Protein AF-A0A538GRW2-F1 (afdb_monomer_lite)

Foldseek 3Di:
DKWAAAPQWIWDWDADPVQWIW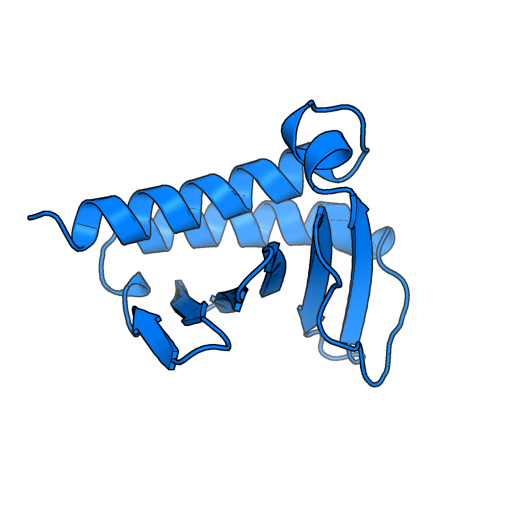IATRVDDIDGRLSVDPQLSVLSNVLVVVVVVCVVVWA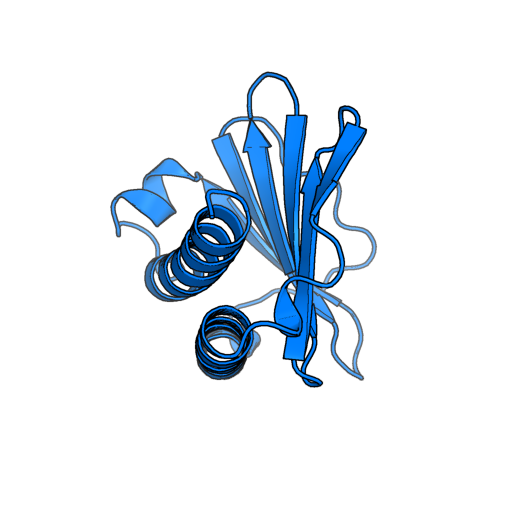ADDDDDHDHHQKMKDWDQDPVGITIDMDGNCCLCVVVDPCVVSVVSSVSSVVSSVVVVVD

Structure (mmCIF, N/CA/C/O backbone):
data_AF-A0A538GRW2-F1
#
_entry.id   AF-A0A538GRW2-F1
#
loop_
_atom_site.group_PDB
_atom_site.id
_atom_site.type_symbol
_atom_site.label_atom_id
_atom_site.label_alt_id
_atom_site.label_comp_id
_atom_site.label_asym_id
_atom_site.label_entity_id
_atom_site.label_seq_id
_atom_site.pdbx_PDB_ins_cod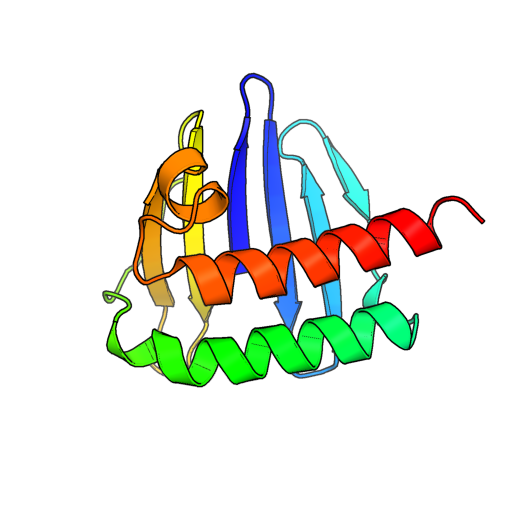e
_atom_site.Cartn_x
_atom_site.Cartn_y
_atom_site.Cartn_z
_atom_site.occupancy
_atom_site.B_iso_or_equiv
_atom_site.auth_seq_id
_atom_site.auth_comp_id
_atom_site.auth_asym_id
_atom_site.auth_atom_id
_atom_site.pdbx_PDB_model_num
ATOM 1 N N . MET A 1 1 ? 3.844 -0.152 1.258 1.00 94.44 1 MET A N 1
ATOM 2 C CA . MET A 1 1 ? 2.953 0.926 0.779 1.00 94.44 1 MET A CA 1
ATOM 3 C C . MET A 1 1 ? 2.249 0.464 -0.485 1.00 94.44 1 MET A C 1
ATOM 5 O O . MET A 1 1 ? 2.836 -0.313 -1.239 1.00 94.44 1 MET A O 1
ATOM 9 N N . MET A 1 2 ? 1.021 0.927 -0.701 1.00 97.50 2 MET A N 1
ATOM 10 C CA . MET A 1 2 ? 0.267 0.736 -1.942 1.00 97.50 2 MET A CA 1
ATOM 11 C C . MET A 1 2 ? -0.361 2.065 -2.348 1.00 97.50 2 MET A C 1
ATOM 13 O O . MET A 1 2 ? -1.016 2.709 -1.534 1.00 97.50 2 MET A O 1
ATOM 17 N N . GLU A 1 3 ? -0.185 2.449 -3.601 1.00 97.19 3 GLU A N 1
ATOM 18 C CA . GLU A 1 3 ? -0.698 3.687 -4.177 1.00 97.19 3 GLU A CA 1
ATOM 19 C C . GLU A 1 3 ? -1.573 3.340 -5.372 1.00 97.19 3 GLU A C 1
ATOM 21 O O . GLU A 1 3 ? -1.200 2.478 -6.161 1.00 97.19 3 GLU A O 1
ATOM 26 N N . THR A 1 4 ? -2.741 3.956 -5.518 1.00 97.69 4 THR A N 1
ATOM 27 C CA . THR A 1 4 ? -3.617 3.743 -6.685 1.00 97.69 4 THR A CA 1
ATOM 28 C C . THR A 1 4 ? -4.065 5.078 -7.247 1.00 97.69 4 THR A C 1
ATOM 30 O O . THR A 1 4 ? -4.568 5.923 -6.501 1.00 97.69 4 THR A O 1
ATOM 33 N N . GLY A 1 5 ? -3.840 5.270 -8.546 1.00 96.69 5 GLY A N 1
ATOM 34 C CA . GLY A 1 5 ? -4.220 6.477 -9.265 1.00 96.69 5 GLY A CA 1
ATOM 35 C C . GLY A 1 5 ? -5.681 6.431 -9.698 1.00 96.69 5 GLY A C 1
ATOM 36 O O . GLY A 1 5 ? -6.075 5.582 -10.493 1.00 96.69 5 GLY A O 1
ATOM 37 N N . TYR A 1 6 ? -6.470 7.381 -9.211 1.00 93.56 6 TYR A N 1
ATOM 38 C CA . TYR A 1 6 ? -7.846 7.639 -9.632 1.00 93.56 6 TYR A CA 1
ATOM 39 C C . TYR A 1 6 ? -7.913 8.946 -10.442 1.00 93.56 6 TYR A C 1
ATOM 41 O O . TYR A 1 6 ? -6.991 9.760 -10.349 1.00 93.56 6 TYR A O 1
ATOM 49 N N . PRO A 1 7 ? -9.016 9.220 -11.172 1.00 91.56 7 PRO A N 1
ATOM 50 C CA . PRO A 1 7 ? -9.115 10.394 -12.049 1.00 91.56 7 PRO A CA 1
ATOM 51 C C . PRO A 1 7 ? -8.841 11.748 -11.370 1.00 91.56 7 PRO A C 1
ATOM 53 O O . PRO A 1 7 ? -8.445 12.706 -12.025 1.00 91.56 7 PRO A O 1
ATOM 56 N N . GLN A 1 8 ? -9.082 11.855 -10.058 1.00 89.62 8 GLN A N 1
ATOM 57 C CA . GLN A 1 8 ? -8.982 13.115 -9.308 1.00 89.62 8 GLN A CA 1
ATOM 58 C C . GLN A 1 8 ? -7.960 13.089 -8.164 1.00 89.62 8 GLN A C 1
ATOM 60 O O . GLN A 1 8 ? -7.727 14.125 -7.540 1.00 89.62 8 GLN A O 1
ATOM 65 N N . ALA A 1 9 ? -7.384 11.927 -7.844 1.00 92.56 9 ALA A N 1
ATOM 66 C CA . ALA A 1 9 ? -6.488 11.769 -6.704 1.00 92.56 9 ALA A CA 1
ATOM 67 C C . ALA A 1 9 ? -5.706 10.459 -6.776 1.00 92.56 9 ALA A C 1
ATOM 69 O O . ALA A 1 9 ? -6.156 9.483 -7.367 1.00 92.56 9 ALA A O 1
ATOM 70 N N . VAL A 1 10 ? -4.590 10.400 -6.063 1.00 95.25 10 VAL A N 1
ATOM 71 C CA . VAL A 1 10 ? -3.926 9.147 -5.709 1.00 95.25 10 VAL A CA 1
ATOM 72 C C . VAL A 1 10 ? -4.295 8.802 -4.277 1.00 95.25 10 VAL A C 1
ATOM 74 O O . VAL A 1 10 ? -4.165 9.651 -3.395 1.00 95.25 10 VAL A O 1
ATOM 77 N N . ALA A 1 11 ? -4.760 7.574 -4.049 1.00 96.00 11 ALA A N 1
ATOM 78 C CA . ALA A 1 11 ? -4.920 7.039 -2.702 1.00 96.00 11 ALA A CA 1
ATOM 79 C C . ALA A 1 11 ? -3.657 6.275 -2.304 1.00 96.00 11 ALA A C 1
ATOM 81 O O . ALA A 1 11 ? -3.276 5.325 -2.989 1.00 96.00 11 ALA A O 1
ATOM 82 N N . THR A 1 12 ? -3.049 6.654 -1.184 1.00 96.25 12 THR A N 1
ATOM 83 C CA . THR A 1 12 ? -1.808 6.063 -0.676 1.00 96.25 12 THR A CA 1
ATOM 84 C C . THR A 1 12 ? -2.068 5.392 0.664 1.00 96.25 12 THR A C 1
ATOM 86 O O . THR A 1 12 ? -2.295 6.060 1.672 1.00 96.25 12 THR A O 1
ATOM 89 N N . LEU A 1 13 ? -2.012 4.062 0.683 1.00 96.62 13 LEU A N 1
ATOM 90 C CA . LEU A 1 13 ? -2.003 3.254 1.895 1.00 96.62 13 LEU A CA 1
ATOM 91 C C . LEU A 1 13 ? -0.561 3.050 2.371 1.00 96.62 13 LEU A C 1
ATOM 93 O O . LEU A 1 13 ? 0.273 2.437 1.689 1.00 96.62 13 LEU A O 1
ATOM 97 N N . VAL A 1 14 ? -0.292 3.497 3.592 1.00 94.88 14 VAL A N 1
ATOM 98 C CA . VAL A 1 14 ? 0.957 3.248 4.311 1.00 94.88 14 VAL A CA 1
ATOM 99 C C . VAL A 1 14 ? 0.671 2.279 5.446 1.00 94.88 14 VAL A C 1
ATOM 101 O O . VAL A 1 14 ? -0.221 2.517 6.254 1.00 94.88 14 VAL A O 1
ATOM 104 N N . GLY A 1 15 ? 1.443 1.199 5.497 1.00 92.69 15 GLY A N 1
ATOM 105 C CA . GLY A 1 15 ? 1.443 0.224 6.581 1.00 92.69 15 GLY A CA 1
ATOM 106 C C . GLY A 1 15 ? 2.869 0.021 7.067 1.00 92.69 15 GLY A C 1
ATOM 107 O O . GLY A 1 15 ? 3.791 -0.089 6.250 1.00 92.69 15 GLY A O 1
ATOM 108 N N . VAL A 1 16 ? 3.047 0.014 8.383 1.00 89.00 16 VAL A N 1
ATOM 109 C CA . VAL A 1 16 ? 4.338 -0.135 9.062 1.00 89.00 16 VAL A CA 1
ATOM 110 C C . VAL A 1 16 ? 4.292 -1.375 9.953 1.00 89.00 16 VAL A C 1
ATOM 112 O O . VAL A 1 16 ? 3.235 -1.758 10.455 1.00 89.00 16 VAL A O 1
ATOM 115 N N . VAL A 1 17 ? 5.447 -2.019 10.134 1.00 84.31 17 VAL A N 1
ATOM 116 C CA . VAL A 1 17 ? 5.610 -3.250 10.932 1.00 84.31 17 VAL A CA 1
ATOM 117 C C . VAL A 1 17 ? 5.213 -3.104 12.400 1.00 84.31 17 VAL A C 1
ATOM 119 O O . VAL A 1 17 ? 4.896 -4.099 13.039 1.00 84.31 17 VAL A O 1
ATOM 122 N N . ASP A 1 18 ? 5.187 -1.882 12.930 1.00 83.62 18 ASP A N 1
ATOM 123 C CA . ASP A 1 18 ? 4.718 -1.582 14.287 1.00 83.62 18 ASP A CA 1
ATOM 124 C C . ASP A 1 18 ? 3.181 -1.521 14.402 1.00 83.62 18 ASP A C 1
ATOM 126 O O . ASP A 1 18 ? 2.649 -1.250 15.477 1.00 83.62 18 ASP A O 1
ATOM 130 N N . GLY A 1 19 ? 2.461 -1.785 13.306 1.00 79.62 19 GLY A N 1
ATOM 131 C CA . GLY A 1 19 ? 1.002 -1.739 13.240 1.00 79.62 19 GLY A CA 1
ATOM 132 C C . GLY A 1 19 ? 0.446 -0.393 12.775 1.00 79.62 19 GLY A C 1
ATOM 133 O O . GLY A 1 19 ? -0.742 -0.310 12.450 1.00 79.62 19 GLY A O 1
ATOM 134 N N . THR A 1 20 ? 1.277 0.648 12.671 1.00 88.31 20 THR A N 1
ATOM 135 C CA . THR A 1 20 ? 0.843 1.959 12.182 1.00 88.31 20 THR A CA 1
ATOM 136 C C . THR A 1 20 ? 0.308 1.833 10.762 1.00 88.31 20 THR A C 1
ATOM 138 O O . THR A 1 20 ? 0.964 1.292 9.873 1.00 88.31 20 THR A O 1
ATOM 141 N N . SER A 1 21 ? -0.906 2.340 10.555 1.00 90.94 21 SER A N 1
ATOM 142 C CA . SER A 1 21 ? -1.585 2.334 9.263 1.00 90.94 21 SER A CA 1
ATOM 143 C C . SER A 1 21 ? -2.224 3.694 9.006 1.00 90.94 21 SER A C 1
ATOM 145 O O . SER A 1 21 ? -2.926 4.220 9.878 1.00 90.94 21 SER A O 1
ATOM 147 N N . SER A 1 22 ? -1.993 4.235 7.812 1.00 91.00 22 SER A N 1
ATOM 148 C CA . SER A 1 22 ? -2.530 5.520 7.361 1.00 91.00 22 SER A CA 1
ATOM 149 C C . SER A 1 22 ? -2.979 5.438 5.905 1.00 91.00 22 SER A C 1
ATOM 151 O O . SER A 1 22 ? -2.359 4.748 5.095 1.00 91.00 22 SER A O 1
ATOM 153 N N . LEU A 1 23 ? -4.033 6.174 5.564 1.00 92.94 23 LEU A N 1
ATOM 154 C CA . LEU A 1 23 ? -4.542 6.316 4.201 1.00 92.94 23 LEU A CA 1
ATOM 155 C C . LEU A 1 23 ? -4.565 7.798 3.825 1.00 92.94 23 LEU A C 1
ATOM 157 O O . LEU A 1 23 ? -5.238 8.579 4.489 1.00 92.94 23 LEU A O 1
ATOM 161 N N . TYR A 1 24 ? -3.859 8.186 2.769 1.00 92.25 24 TYR A N 1
ATOM 162 C CA . TYR A 1 24 ? -3.769 9.571 2.296 1.00 92.25 24 TYR A CA 1
ATOM 163 C C . TYR A 1 24 ? -4.393 9.726 0.913 1.00 92.25 24 TYR A C 1
ATOM 165 O O . TYR A 1 24 ? -4.383 8.777 0.128 1.00 92.25 24 TYR A O 1
ATOM 173 N N . PHE A 1 25 ? -4.879 10.928 0.602 1.00 92.06 25 PHE A N 1
ATOM 174 C CA . PHE A 1 25 ? -5.316 11.293 -0.744 1.00 92.06 25 PHE A CA 1
ATOM 175 C C . PHE A 1 25 ? -4.527 12.502 -1.252 1.00 92.06 25 PHE A C 1
ATOM 177 O O . PHE A 1 25 ? -4.364 13.492 -0.538 1.00 92.06 25 PHE A O 1
ATOM 184 N N . SER A 1 26 ? -4.030 12.440 -2.491 1.00 88.44 26 SER A N 1
ATOM 185 C CA . SER A 1 26 ? -3.167 13.497 -3.048 1.00 88.44 26 SER A CA 1
ATOM 186 C C . SER A 1 26 ? -3.870 14.847 -3.235 1.00 88.44 26 SER A C 1
ATOM 188 O O . SER A 1 26 ? -3.208 15.877 -3.316 1.00 88.44 26 SER A O 1
ATOM 190 N N . ASN A 1 27 ? -5.201 14.861 -3.299 1.00 87.38 27 ASN A N 1
ATOM 191 C CA . ASN A 1 27 ? -6.024 16.070 -3.367 1.00 87.38 27 ASN A CA 1
ATOM 192 C C . ASN A 1 27 ? -6.386 16.635 -1.978 1.00 87.38 27 ASN A C 1
ATOM 194 O O . ASN A 1 27 ? -7.171 17.579 -1.886 1.00 87.38 27 ASN A O 1
ATOM 198 N N . GLY A 1 28 ? -5.802 16.085 -0.911 1.00 81.81 28 GLY A N 1
ATOM 199 C CA . GLY A 1 28 ? -6.030 16.498 0.467 1.00 81.81 28 GLY A CA 1
ATOM 200 C C . GLY A 1 28 ? -6.926 15.533 1.243 1.00 81.81 28 GLY A C 1
ATOM 201 O O . GLY A 1 28 ? -7.730 14.788 0.690 1.00 81.81 28 GLY A O 1
ATOM 202 N N . GLY A 1 29 ? -6.778 15.563 2.567 1.00 84.19 29 GLY A N 1
ATOM 203 C CA . GLY A 1 29 ? -7.455 14.637 3.469 1.00 84.19 29 GLY A CA 1
ATOM 204 C C . GLY A 1 29 ? -6.731 13.298 3.617 1.00 84.19 29 GLY A C 1
ATOM 205 O O . GLY A 1 29 ? -5.741 12.990 2.953 1.00 84.19 29 GLY A O 1
ATOM 206 N N . GLY A 1 30 ? -7.215 12.505 4.560 1.00 85.38 30 GLY A N 1
ATOM 207 C CA . GLY A 1 30 ? -6.632 11.220 4.900 1.00 85.38 30 GLY A CA 1
ATOM 208 C C . GLY A 1 30 ? -7.081 10.761 6.276 1.00 85.38 30 GLY A C 1
ATOM 209 O O . GLY A 1 30 ? -7.690 11.513 7.035 1.00 85.38 30 GLY A O 1
ATOM 210 N N . ILE A 1 31 ? -6.771 9.512 6.583 1.00 83.44 31 ILE A N 1
ATOM 211 C CA . ILE A 1 31 ? -7.037 8.878 7.863 1.00 83.44 31 ILE A CA 1
ATOM 212 C C . ILE A 1 31 ? -5.683 8.485 8.439 1.00 83.44 31 ILE A C 1
ATOM 214 O O . ILE A 1 31 ? -4.972 7.658 7.867 1.00 83.44 31 ILE A O 1
ATOM 218 N N . ILE A 1 32 ? -5.323 9.102 9.561 1.00 80.12 32 ILE A N 1
ATOM 219 C CA . ILE A 1 32 ? -4.051 8.884 10.255 1.00 80.12 32 ILE A CA 1
ATOM 220 C C . ILE A 1 32 ? -4.338 8.149 11.562 1.00 80.12 32 ILE A C 1
ATOM 222 O O . ILE A 1 32 ? -5.314 8.454 12.244 1.00 80.12 32 ILE A O 1
ATOM 226 N N . GLY A 1 33 ? -3.483 7.190 11.921 1.00 77.88 33 GLY A N 1
ATOM 227 C CA . GLY A 1 33 ? -3.587 6.493 13.207 1.00 77.88 33 GLY A CA 1
ATOM 228 C C . GLY A 1 33 ? -4.679 5.421 13.257 1.00 77.88 33 GLY A C 1
ATOM 229 O O . GLY A 1 33 ? -5.031 4.955 14.341 1.00 77.88 33 GLY A O 1
ATOM 230 N N . ALA A 1 34 ? -5.185 4.978 12.101 1.00 80.62 34 ALA A N 1
ATOM 231 C CA . ALA A 1 34 ? -6.195 3.921 12.039 1.00 80.62 34 ALA A CA 1
ATOM 232 C C . ALA A 1 34 ? -5.684 2.578 12.586 1.00 80.62 34 ALA A C 1
ATOM 234 O O . ALA A 1 34 ? -6.474 1.762 13.051 1.00 80.62 34 ALA A O 1
ATOM 235 N N . GLY A 1 35 ? -4.362 2.374 12.598 1.00 76.44 35 GLY A N 1
ATOM 236 C CA . GLY A 1 35 ? -3.721 1.200 13.200 1.00 76.44 35 GLY A CA 1
ATOM 237 C C . GLY A 1 35 ? -3.983 1.013 14.703 1.00 76.44 35 GLY A C 1
ATOM 238 O O . GLY A 1 35 ? -3.724 -0.064 15.225 1.00 76.44 35 GLY A O 1
ATOM 239 N N . THR A 1 36 ? -4.529 2.013 15.408 1.00 85.88 36 THR A N 1
ATOM 240 C CA . THR A 1 36 ? -4.958 1.860 16.815 1.00 85.88 36 THR A CA 1
ATOM 241 C C . THR A 1 36 ? -6.148 0.907 16.975 1.00 85.88 36 THR A C 1
ATOM 243 O O . THR A 1 36 ? -6.325 0.307 18.037 1.00 85.88 36 THR A O 1
ATOM 246 N N . HIS A 1 37 ? -6.947 0.713 15.923 1.00 90.12 37 HIS A N 1
ATOM 247 C CA . HIS A 1 37 ? -8.024 -0.266 15.920 1.00 90.12 37 HIS A CA 1
ATOM 248 C C . HIS A 1 37 ? -7.468 -1.661 15.640 1.00 90.12 37 HIS A C 1
ATOM 250 O O . HIS A 1 37 ? -6.837 -1.899 14.609 1.00 90.12 37 HIS A O 1
ATOM 256 N N . LYS A 1 38 ? -7.767 -2.618 16.527 1.00 90.88 38 LYS A N 1
ATOM 257 C CA . LYS A 1 38 ? -7.259 -3.994 16.422 1.00 90.88 38 LYS A CA 1
ATOM 258 C C . LYS A 1 38 ? -7.551 -4.647 15.064 1.00 90.88 38 LYS A C 1
ATOM 260 O O . LYS A 1 38 ? -6.689 -5.331 14.528 1.00 90.88 38 LYS A O 1
ATOM 265 N N . THR A 1 39 ? -8.730 -4.417 14.486 1.00 94.25 39 THR A N 1
ATOM 266 C CA . THR A 1 39 ? -9.096 -4.968 13.171 1.00 94.25 39 THR A CA 1
ATOM 267 C C . THR A 1 39 ? -8.203 -4.444 12.045 1.00 94.25 39 THR A C 1
ATOM 269 O O . THR A 1 39 ? -7.818 -5.214 11.166 1.00 94.25 39 THR A O 1
ATOM 272 N N . VAL A 1 40 ? -7.817 -3.164 12.099 1.00 94.38 40 VAL A N 1
ATOM 273 C CA . VAL A 1 40 ? -6.880 -2.542 11.152 1.00 94.38 40 VAL A CA 1
ATOM 274 C C . VAL A 1 40 ? -5.469 -3.079 11.371 1.00 94.38 40 VAL A C 1
ATOM 276 O O . VAL A 1 40 ? -4.818 -3.463 10.403 1.00 94.38 40 VAL A O 1
ATOM 279 N N . ALA A 1 41 ? -5.012 -3.170 12.624 1.00 93.38 41 ALA A N 1
ATOM 280 C CA . ALA A 1 41 ? -3.698 -3.727 12.954 1.00 93.38 41 ALA A CA 1
ATOM 281 C C . ALA A 1 41 ? -3.549 -5.181 12.470 1.00 93.38 41 ALA A C 1
ATOM 283 O O . ALA A 1 41 ? -2.548 -5.523 11.841 1.00 93.38 41 ALA A O 1
ATOM 284 N N . ASP A 1 42 ? -4.567 -6.018 12.694 1.00 94.81 42 ASP A N 1
ATOM 285 C CA . ASP A 1 42 ? -4.573 -7.418 12.259 1.00 94.81 42 ASP A CA 1
ATOM 286 C C . ASP A 1 42 ? -4.571 -7.532 10.722 1.00 94.81 42 ASP A C 1
ATOM 288 O O . ASP A 1 42 ? -3.875 -8.383 10.166 1.00 94.81 42 ASP A O 1
ATOM 292 N N . ALA A 1 43 ? -5.328 -6.679 10.020 1.00 96.38 43 ALA A N 1
ATOM 293 C CA . ALA A 1 43 ? -5.311 -6.629 8.556 1.00 96.38 43 ALA A CA 1
ATOM 294 C C . ALA A 1 43 ? -3.950 -6.167 8.015 1.00 96.38 43 ALA A C 1
ATOM 296 O O . ALA A 1 43 ? -3.421 -6.767 7.078 1.00 96.38 43 ALA A O 1
ATOM 297 N N . ASN A 1 44 ? -3.347 -5.146 8.633 1.00 95.44 44 ASN A N 1
ATOM 298 C CA . ASN A 1 44 ? -2.024 -4.651 8.259 1.00 95.44 44 ASN A CA 1
ATOM 299 C C . ASN A 1 44 ? -0.944 -5.721 8.470 1.00 95.44 44 ASN A C 1
ATOM 301 O O . ASN A 1 44 ? -0.107 -5.917 7.594 1.00 95.44 44 ASN A O 1
ATOM 305 N N . ALA A 1 45 ? -0.994 -6.472 9.573 1.00 94.69 45 ALA A N 1
ATOM 306 C CA . ALA A 1 45 ? -0.071 -7.581 9.810 1.00 94.69 45 ALA A CA 1
ATOM 307 C C . ALA A 1 45 ? -0.159 -8.648 8.703 1.00 94.69 45 ALA A C 1
ATOM 309 O O . ALA A 1 45 ? 0.871 -9.036 8.152 1.00 94.69 45 ALA A O 1
ATOM 310 N N . ARG A 1 46 ? -1.378 -9.050 8.306 1.00 95.50 46 ARG A N 1
ATOM 311 C CA . ARG A 1 46 ? -1.589 -9.993 7.187 1.00 95.50 46 ARG A CA 1
ATOM 312 C C . ARG A 1 46 ? -1.056 -9.452 5.860 1.00 95.50 46 ARG A C 1
ATOM 314 O O . ARG A 1 46 ? -0.476 -10.202 5.077 1.00 95.50 46 ARG A O 1
ATOM 321 N N . TRP A 1 47 ? -1.249 -8.159 5.599 1.00 96.75 47 TRP A N 1
ATOM 322 C CA . TRP A 1 47 ? -0.720 -7.511 4.400 1.00 96.75 47 TRP A CA 1
ATOM 323 C C . TRP A 1 47 ? 0.814 -7.463 4.396 1.00 96.75 47 TRP A C 1
ATOM 325 O O . TRP A 1 47 ? 1.443 -7.752 3.381 1.00 96.75 47 TRP A O 1
ATOM 335 N N . LEU A 1 48 ? 1.447 -7.148 5.525 1.00 93.75 48 LEU A N 1
ATOM 336 C CA . LEU A 1 48 ? 2.907 -7.138 5.623 1.00 93.75 48 LEU A CA 1
ATOM 337 C C . LEU A 1 48 ? 3.503 -8.543 5.495 1.00 93.75 48 LEU A C 1
ATOM 339 O O . LEU A 1 48 ? 4.517 -8.712 4.817 1.00 93.75 48 LEU A O 1
ATOM 343 N N . GLU A 1 49 ? 2.855 -9.550 6.082 1.00 93.19 49 GLU A N 1
ATOM 344 C CA . GLU A 1 49 ? 3.247 -10.955 5.947 1.00 93.19 49 GLU A CA 1
ATOM 345 C C . GLU A 1 49 ? 3.186 -11.419 4.484 1.00 93.19 49 GLU A C 1
ATOM 347 O O . GLU A 1 49 ? 4.157 -11.982 3.971 1.00 93.19 49 GLU A O 1
ATOM 352 N N . SER A 1 50 ? 2.104 -11.104 3.760 1.00 92.88 50 SER A N 1
ATOM 353 C CA . SER A 1 50 ? 2.014 -11.401 2.322 1.00 92.88 50 SER A CA 1
ATOM 354 C C . SER A 1 50 ? 3.039 -10.602 1.499 1.00 92.88 50 SER A C 1
ATOM 356 O O . SER A 1 50 ? 3.562 -11.104 0.499 1.00 92.88 50 SER A O 1
ATOM 358 N N . GLY A 1 51 ? 3.409 -9.406 1.972 1.00 90.69 51 GLY A N 1
ATOM 359 C CA . GLY A 1 51 ? 4.489 -8.565 1.452 1.00 90.69 51 GLY A CA 1
ATOM 360 C C . GLY A 1 51 ? 5.850 -9.259 1.396 1.00 90.69 51 GLY A C 1
ATOM 361 O O . GLY A 1 51 ? 6.580 -9.112 0.412 1.00 90.69 51 GLY A O 1
ATOM 362 N N . VAL A 1 52 ? 6.182 -10.074 2.401 1.00 89.38 52 VAL A N 1
ATOM 363 C CA . VAL A 1 52 ? 7.447 -10.831 2.435 1.00 89.38 52 VAL A CA 1
ATOM 364 C C . VAL A 1 52 ? 7.537 -11.807 1.258 1.00 89.38 52 VAL A C 1
ATOM 366 O O . VAL A 1 52 ? 8.591 -11.922 0.630 1.00 89.38 52 VAL A O 1
ATOM 369 N N . ALA A 1 53 ? 6.427 -12.460 0.900 1.00 89.75 53 ALA A N 1
ATOM 370 C CA . ALA A 1 53 ? 6.378 -13.427 -0.197 1.00 89.75 53 ALA A CA 1
ATOM 371 C C . ALA A 1 53 ? 6.467 -12.779 -1.592 1.00 89.75 53 ALA A C 1
ATOM 373 O O . ALA A 1 53 ? 6.915 -13.419 -2.546 1.00 89.75 53 ALA A O 1
ATOM 374 N N . VAL A 1 54 ? 6.046 -11.518 -1.735 1.00 92.06 54 VAL A N 1
ATOM 375 C CA . VAL A 1 54 ? 6.150 -10.775 -3.004 1.00 92.06 54 VAL A CA 1
ATOM 376 C C . VAL A 1 54 ? 7.441 -9.975 -3.129 1.00 92.06 54 VAL A C 1
ATOM 378 O O . VAL A 1 54 ? 7.823 -9.644 -4.248 1.00 92.06 54 VAL A O 1
ATOM 381 N N . LEU A 1 55 ? 8.160 -9.722 -2.029 1.00 92.38 55 LEU A N 1
ATOM 382 C CA . LEU A 1 55 ? 9.387 -8.924 -2.023 1.00 92.38 55 LEU A CA 1
ATOM 383 C C . LEU A 1 55 ? 10.420 -9.356 -3.085 1.00 92.38 55 LEU A C 1
ATOM 385 O O . LEU A 1 55 ? 10.956 -8.471 -3.755 1.00 92.38 55 LEU A O 1
ATOM 389 N N . PRO A 1 56 ? 10.689 -10.661 -3.321 1.00 92.56 56 PRO A N 1
ATOM 390 C CA . PRO A 1 56 ? 11.624 -11.091 -4.363 1.00 92.56 56 PRO A C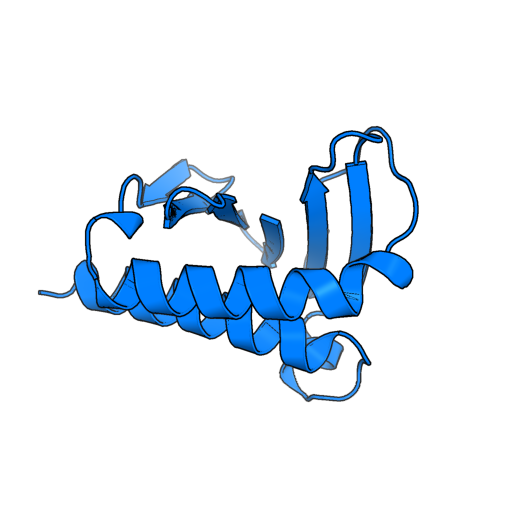A 1
ATOM 391 C C . PRO A 1 56 ? 11.216 -10.685 -5.785 1.00 92.56 56 PRO A C 1
ATOM 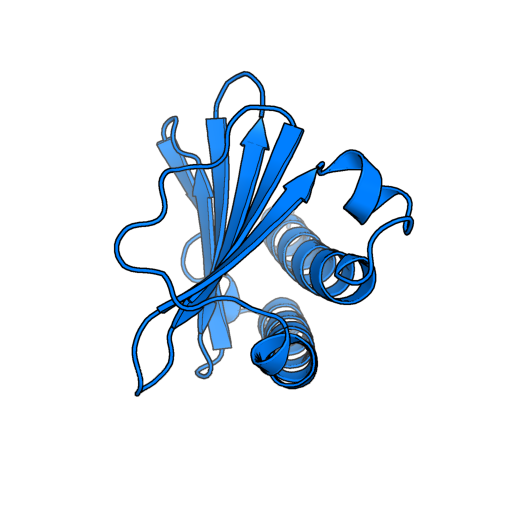393 O O . PRO A 1 56 ? 12.100 -10.523 -6.623 1.00 92.56 56 PRO A O 1
ATOM 396 N N . ARG A 1 57 ? 9.914 -10.493 -6.040 1.00 90.69 57 ARG A N 1
ATOM 397 C CA . ARG A 1 57 ? 9.348 -10.106 -7.344 1.00 90.69 57 ARG A CA 1
ATOM 398 C C . ARG A 1 57 ? 9.416 -8.601 -7.614 1.00 90.69 57 ARG A C 1
ATOM 400 O O . ARG A 1 57 ? 9.189 -8.174 -8.738 1.00 90.69 57 ARG A O 1
ATOM 407 N N . LEU A 1 58 ? 9.706 -7.790 -6.596 1.00 94.56 58 LEU A N 1
ATOM 408 C CA . LEU A 1 58 ? 9.791 -6.339 -6.742 1.00 94.56 58 LEU A CA 1
ATOM 409 C C . LEU A 1 58 ? 11.160 -5.923 -7.294 1.00 94.56 58 LEU A C 1
ATOM 411 O O . LEU A 1 58 ? 12.199 -6.437 -6.877 1.00 94.56 58 LEU A O 1
ATOM 415 N N . SER A 1 59 ? 11.191 -4.937 -8.178 1.00 95.44 59 SER A N 1
ATOM 416 C CA . SER A 1 59 ? 12.441 -4.385 -8.709 1.00 95.44 59 SER A CA 1
ATOM 417 C C . SER A 1 59 ? 13.012 -3.331 -7.766 1.00 95.44 59 SER A C 1
ATOM 419 O O . SER A 1 59 ? 12.261 -2.671 -7.055 1.00 95.44 59 SER A O 1
ATOM 421 N N . VAL A 1 60 ? 14.336 -3.161 -7.742 1.00 95.75 60 VAL A N 1
ATOM 422 C CA . VAL A 1 60 ? 14.961 -2.029 -7.036 1.00 95.75 60 VAL A CA 1
ATOM 423 C C . VAL A 1 60 ? 14.537 -0.729 -7.717 1.00 95.75 60 VAL A C 1
ATOM 425 O O . VAL A 1 60 ? 14.562 -0.639 -8.944 1.00 95.75 60 VAL A O 1
ATOM 428 N N . ILE A 1 61 ? 14.150 0.263 -6.921 1.00 94.88 61 ILE A N 1
ATOM 429 C CA . ILE A 1 61 ? 13.715 1.589 -7.378 1.00 94.88 61 ILE A CA 1
ATOM 430 C C . ILE A 1 61 ? 14.382 2.670 -6.518 1.00 94.88 61 ILE A C 1
ATOM 432 O O . ILE A 1 61 ? 14.829 2.391 -5.407 1.00 94.88 61 ILE A O 1
ATOM 436 N N . THR A 1 62 ? 14.462 3.901 -7.020 1.00 89.94 62 THR A N 1
ATOM 437 C CA . THR A 1 62 ? 15.109 5.023 -6.311 1.00 89.94 62 THR A CA 1
ATOM 438 C C . THR A 1 62 ? 14.158 6.171 -6.006 1.00 89.94 62 THR A C 1
ATOM 440 O O . THR A 1 62 ? 14.198 6.696 -4.901 1.00 89.94 62 THR A O 1
ATOM 443 N N . ASP A 1 63 ? 13.300 6.535 -6.956 1.00 87.50 63 ASP A N 1
ATOM 444 C CA . ASP A 1 63 ? 12.329 7.622 -6.814 1.00 87.50 63 ASP A CA 1
ATOM 445 C C . ASP A 1 63 ? 11.088 7.283 -7.651 1.00 87.50 63 ASP A C 1
ATOM 447 O O . ASP A 1 63 ? 11.034 7.599 -8.844 1.00 87.50 63 ASP A O 1
ATOM 451 N N . PRO A 1 64 ? 10.157 6.481 -7.106 1.00 86.25 64 PRO A N 1
ATOM 452 C CA . PRO A 1 64 ? 8.994 6.068 -7.867 1.00 86.25 64 PRO A CA 1
ATOM 453 C C . PRO A 1 64 ? 8.019 7.249 -8.006 1.00 86.25 64 PRO A C 1
ATOM 455 O O . PRO A 1 64 ? 7.626 7.835 -6.995 1.00 86.25 64 PRO A O 1
ATOM 458 N N . PRO A 1 65 ? 7.586 7.607 -9.229 1.00 89.06 65 PRO A N 1
ATOM 459 C CA . PRO A 1 65 ? 6.553 8.619 -9.392 1.00 89.06 65 PRO A CA 1
ATOM 460 C C . PRO A 1 65 ? 5.223 8.114 -8.819 1.00 89.06 65 PRO A C 1
ATOM 462 O O . PRO A 1 65 ? 5.018 6.912 -8.640 1.00 89.06 65 PRO A O 1
ATOM 465 N N . LEU A 1 66 ? 4.282 9.029 -8.582 1.00 91.12 66 LEU A N 1
ATOM 466 C CA . LEU A 1 66 ? 2.905 8.633 -8.300 1.00 91.12 66 LEU A CA 1
ATOM 467 C C . LEU A 1 66 ? 2.319 7.862 -9.500 1.00 91.12 66 LEU A C 1
ATOM 469 O O . LEU A 1 66 ? 2.592 8.228 -10.650 1.00 91.12 66 LEU A O 1
ATOM 473 N N . PRO A 1 67 ? 1.502 6.819 -9.267 1.00 94.88 67 PRO A N 1
ATOM 474 C CA . PRO A 1 67 ? 0.872 6.087 -10.354 1.00 94.88 67 PRO A CA 1
ATOM 475 C C . PRO A 1 67 ? -0.116 6.975 -11.119 1.00 94.88 67 PRO A C 1
ATOM 477 O O . PRO A 1 67 ? -0.851 7.770 -10.532 1.00 94.88 67 PRO A O 1
ATOM 480 N N . GLY A 1 68 ? -0.152 6.802 -12.442 1.00 95.25 68 GLY A N 1
ATOM 481 C CA . GLY A 1 68 ? -1.200 7.375 -13.287 1.00 95.25 68 GLY A CA 1
ATOM 482 C C . GLY A 1 68 ? -2.571 6.739 -13.031 1.00 95.25 68 GLY A C 1
ATOM 483 O O . GLY A 1 68 ? -2.687 5.737 -12.325 1.00 95.25 68 GLY A O 1
ATOM 484 N N . GLU A 1 69 ? -3.614 7.315 -13.631 1.00 97.19 69 GLU A N 1
ATOM 485 C CA . GLU A 1 69 ? -4.985 6.802 -13.534 1.00 97.19 69 GLU A CA 1
ATOM 486 C C . GLU A 1 69 ? -5.074 5.318 -13.936 1.00 97.19 69 GLU A C 1
ATOM 488 O O . GLU A 1 69 ? -4.522 4.901 -14.957 1.00 97.19 69 GLU A O 1
ATOM 493 N N . GLY A 1 70 ? -5.760 4.517 -13.117 1.00 97.56 70 GLY A N 1
ATOM 494 C CA . GLY A 1 70 ? -5.964 3.085 -13.343 1.00 97.56 70 GLY A CA 1
ATOM 495 C C . GLY A 1 70 ? -4.726 2.220 -13.089 1.00 97.56 70 GLY A C 1
ATOM 496 O O . GLY A 1 70 ? -4.750 1.021 -13.376 1.00 97.56 70 GLY A O 1
ATOM 497 N N . LEU A 1 71 ? -3.641 2.794 -12.560 1.00 98.19 71 LEU A N 1
ATOM 498 C CA . LEU A 1 71 ? -2.453 2.060 -12.139 1.00 98.19 71 LEU A CA 1
ATOM 499 C C . LEU A 1 71 ? -2.375 1.982 -10.616 1.00 98.19 71 LEU A C 1
ATOM 501 O O . LEU A 1 71 ? -2.644 2.947 -9.898 1.00 98.19 71 LEU A O 1
ATOM 505 N N . THR A 1 72 ? -1.918 0.832 -10.137 1.00 98.25 72 THR A N 1
ATOM 506 C CA . THR A 1 72 ? -1.521 0.627 -8.750 1.00 98.25 72 THR A CA 1
ATOM 507 C C . THR A 1 72 ? -0.019 0.399 -8.690 1.00 98.25 72 THR A C 1
ATOM 509 O O . THR A 1 72 ? 0.529 -0.408 -9.442 1.00 98.25 72 THR A O 1
ATOM 512 N N . GLN A 1 73 ? 0.636 1.089 -7.764 1.00 97.44 73 GLN A N 1
ATOM 513 C CA . GLN A 1 73 ? 2.050 0.953 -7.458 1.00 97.44 73 GLN A CA 1
ATOM 514 C C . GLN A 1 73 ? 2.228 0.397 -6.046 1.00 97.44 73 GLN A C 1
ATOM 516 O O . GLN A 1 73 ? 1.604 0.854 -5.088 1.00 97.44 73 GLN A O 1
ATOM 521 N N . PHE A 1 74 ? 3.115 -0.581 -5.907 1.00 97.19 74 PHE A N 1
ATOM 522 C CA . PHE A 1 74 ? 3.562 -1.102 -4.623 1.00 97.19 74 PHE A CA 1
ATOM 523 C C . PHE A 1 74 ? 4.983 -0.635 -4.356 1.00 97.19 74 PHE A C 1
ATOM 525 O O . PHE A 1 74 ? 5.854 -0.778 -5.213 1.00 97.19 74 PHE A O 1
ATOM 532 N N . VAL A 1 75 ? 5.225 -0.142 -3.143 1.00 96.19 75 VAL A N 1
ATOM 533 C CA . VAL A 1 75 ? 6.561 0.246 -2.679 1.00 96.19 75 VAL A CA 1
ATOM 534 C C . VAL A 1 75 ? 6.826 -0.401 -1.327 1.00 96.19 75 VAL A C 1
ATOM 536 O O . VAL A 1 75 ? 6.091 -0.187 -0.357 1.00 96.19 75 VAL A O 1
ATOM 539 N N . ALA A 1 76 ? 7.884 -1.201 -1.262 1.00 94.56 76 ALA A N 1
ATOM 540 C CA . ALA A 1 76 ? 8.425 -1.784 -0.048 1.00 94.56 76 ALA A CA 1
ATOM 541 C C . ALA A 1 76 ? 9.680 -1.011 0.372 1.00 94.56 76 ALA A C 1
ATOM 543 O O . ALA A 1 76 ? 10.632 -0.882 -0.400 1.00 94.56 76 ALA A O 1
ATOM 544 N N . VAL A 1 77 ? 9.679 -0.520 1.611 1.00 92.38 77 VAL A N 1
ATOM 545 C CA . VAL A 1 77 ? 10.855 0.084 2.240 1.00 92.38 77 VAL A CA 1
ATOM 546 C C . VAL A 1 77 ? 11.620 -1.031 2.939 1.00 92.38 77 VAL A C 1
ATOM 548 O O . VAL A 1 77 ? 11.090 -1.671 3.846 1.00 92.38 77 VAL A O 1
ATOM 551 N N . THR A 1 78 ? 12.848 -1.288 2.501 1.00 90.50 78 THR A N 1
ATOM 552 C CA . THR A 1 78 ? 13.711 -2.329 3.072 1.00 90.50 78 THR A CA 1
ATOM 553 C C . THR A 1 78 ? 15.020 -1.720 3.571 1.00 90.50 78 THR A C 1
ATOM 555 O O . THR A 1 78 ? 15.389 -0.631 3.122 1.00 90.50 78 THR A O 1
ATOM 558 N N . PRO A 1 79 ? 15.780 -2.414 4.437 1.00 89.88 79 PRO A N 1
ATOM 559 C CA . PRO A 1 79 ? 17.115 -1.960 4.827 1.00 89.88 79 PRO A CA 1
ATOM 560 C C . PRO A 1 79 ? 18.084 -1.777 3.645 1.00 89.88 79 PRO A C 1
ATOM 562 O O . PRO A 1 79 ? 19.046 -1.026 3.758 1.00 89.88 79 PRO A O 1
ATOM 565 N N . GLN A 1 80 ? 17.842 -2.448 2.511 1.00 90.56 80 GLN A N 1
ATOM 566 C CA . GLN A 1 80 ? 18.659 -2.368 1.294 1.00 90.56 80 GLN A CA 1
ATOM 567 C C . GLN A 1 80 ? 18.181 -1.284 0.310 1.00 90.56 80 GLN A C 1
ATOM 569 O O . GLN A 1 80 ? 18.723 -1.175 -0.788 1.00 90.56 80 GLN A O 1
ATOM 574 N N . GLY A 1 81 ? 17.172 -0.492 0.684 1.00 92.50 81 GLY A N 1
ATOM 575 C CA . GLY A 1 81 ? 16.569 0.539 -0.157 1.00 92.50 81 GLY A CA 1
ATOM 576 C C . GLY A 1 81 ? 15.129 0.219 -0.551 1.00 92.50 81 GLY A C 1
ATOM 577 O O . GLY A 1 81 ? 14.460 -0.629 0.052 1.00 92.50 81 GLY A O 1
ATOM 578 N N . LEU A 1 82 ? 14.633 0.933 -1.558 1.00 95.25 82 LEU A N 1
ATOM 579 C CA . LEU A 1 82 ? 13.261 0.792 -2.028 1.00 95.25 82 LEU A CA 1
ATOM 580 C C . LEU A 1 82 ? 13.155 -0.316 -3.077 1.00 95.25 82 LEU A C 1
ATOM 582 O O . LEU A 1 82 ? 13.986 -0.435 -3.982 1.00 95.25 82 LEU A O 1
ATOM 586 N N . ARG A 1 83 ? 12.089 -1.110 -2.977 1.00 96.56 83 ARG A N 1
ATOM 587 C CA . ARG A 1 83 ? 11.676 -2.031 -4.039 1.00 96.56 83 ARG A CA 1
ATOM 588 C C . ARG A 1 83 ? 10.238 -1.752 -4.435 1.00 96.56 83 ARG A C 1
ATOM 590 O O . ARG A 1 83 ? 9.425 -1.437 -3.570 1.00 96.56 83 ARG A O 1
ATOM 597 N N . GLY A 1 84 ? 9.906 -1.897 -5.710 1.00 96.25 84 GLY A N 1
ATOM 598 C CA . GLY A 1 84 ? 8.545 -1.682 -6.171 1.00 96.25 84 GLY A CA 1
ATOM 599 C C . GLY A 1 84 ? 8.174 -2.419 -7.444 1.00 96.25 84 GLY A C 1
ATOM 600 O O . GLY A 1 84 ? 9.011 -3.008 -8.130 1.00 96.25 84 GLY A O 1
ATOM 601 N N . ALA A 1 85 ? 6.877 -2.405 -7.710 1.00 96.62 85 ALA A N 1
ATOM 602 C CA . ALA A 1 85 ? 6.259 -2.917 -8.922 1.00 96.62 85 ALA A CA 1
ATOM 603 C C . ALA A 1 85 ? 4.950 -2.164 -9.157 1.00 96.62 85 ALA A C 1
ATOM 605 O O . ALA A 1 85 ? 4.286 -1.765 -8.197 1.00 96.62 85 ALA A O 1
ATOM 606 N N . SER A 1 86 ? 4.565 -2.026 -10.421 1.00 96.81 86 SER A N 1
ATOM 607 C CA . SER A 1 86 ? 3.315 -1.380 -10.811 1.00 96.81 86 SER A CA 1
ATOM 608 C C . SER A 1 86 ? 2.541 -2.282 -11.759 1.00 96.81 86 SER A C 1
ATOM 610 O O . SER A 1 86 ? 3.131 -2.971 -12.591 1.00 96.81 86 SER A O 1
ATOM 612 N N . ALA A 1 87 ? 1.221 -2.282 -11.628 1.00 97.62 87 ALA A N 1
ATOM 613 C CA . ALA A 1 87 ? 0.317 -3.022 -12.497 1.00 97.62 87 ALA A CA 1
ATOM 614 C C . ALA A 1 87 ? -0.996 -2.252 -12.658 1.00 97.62 87 ALA A C 1
ATOM 616 O O . ALA A 1 87 ? -1.318 -1.376 -11.856 1.00 97.62 87 ALA A O 1
ATOM 617 N N . ALA A 1 88 ? -1.758 -2.578 -13.699 1.00 98.38 88 ALA A N 1
ATOM 618 C CA . ALA A 1 88 ? -3.085 -2.008 -13.874 1.00 98.38 88 ALA A CA 1
ATOM 619 C C . ALA A 1 88 ? -4.019 -2.476 -12.748 1.00 98.38 88 ALA A C 1
ATOM 621 O O . ALA A 1 88 ? -4.083 -3.671 -12.441 1.00 98.38 88 ALA A O 1
ATOM 622 N N . GLU A 1 89 ? -4.749 -1.531 -12.155 1.00 98.19 89 GLU A N 1
ATOM 623 C CA . GLU A 1 89 ? -5.669 -1.768 -11.040 1.00 98.19 89 GLU A CA 1
ATOM 624 C C . GLU A 1 89 ? -6.692 -2.846 -11.408 1.00 98.19 89 GLU A C 1
ATOM 626 O O . GLU A 1 89 ? -6.933 -3.761 -10.629 1.00 98.19 89 GLU A O 1
ATOM 631 N N . ASN A 1 90 ? -7.229 -2.813 -12.631 1.00 98.00 90 ASN A N 1
ATOM 632 C CA . ASN A 1 90 ? -8.193 -3.812 -13.087 1.00 98.00 90 ASN A CA 1
ATOM 633 C C . ASN A 1 90 ? -7.592 -5.224 -13.200 1.00 98.00 90 ASN A C 1
ATOM 635 O O . ASN A 1 90 ? -8.264 -6.202 -12.899 1.00 98.00 90 ASN A O 1
ATOM 639 N N . GLN A 1 91 ? -6.319 -5.367 -13.579 1.00 98.44 91 GLN A N 1
ATOM 640 C CA . GLN A 1 91 ? -5.658 -6.674 -13.626 1.00 98.44 91 GLN A CA 1
ATOM 641 C C . GLN A 1 91 ? -5.447 -7.240 -12.220 1.00 98.44 91 GLN A C 1
ATOM 643 O O . GLN A 1 91 ? -5.579 -8.447 -12.029 1.00 98.44 91 GLN A O 1
ATOM 648 N N . LEU A 1 92 ? -5.149 -6.377 -11.244 1.00 98.19 92 LEU A N 1
ATOM 649 C CA . LEU A 1 92 ? -5.031 -6.756 -9.834 1.00 98.19 92 LEU A CA 1
ATOM 650 C C . LEU A 1 92 ? -6.401 -7.079 -9.224 1.00 98.19 92 LEU A C 1
ATOM 652 O O . LEU A 1 92 ? -6.566 -8.107 -8.574 1.00 98.19 92 LEU A O 1
ATOM 656 N N . GLY A 1 93 ? -7.393 -6.221 -9.457 1.00 97.38 93 GLY A N 1
ATOM 657 C CA . GLY A 1 93 ? -8.755 -6.364 -8.953 1.00 97.38 93 GLY A CA 1
ATOM 658 C C . GLY A 1 93 ? -9.444 -7.618 -9.486 1.00 97.38 93 GLY A C 1
ATOM 659 O O . GLY A 1 93 ? -10.048 -8.363 -8.718 1.00 97.38 93 GLY A O 1
ATOM 660 N N . GLU A 1 94 ? -9.281 -7.909 -10.776 1.00 98.06 94 GLU A N 1
ATOM 661 C CA . GLU A 1 94 ? -9.883 -9.072 -11.441 1.00 98.06 94 GLU A CA 1
ATOM 662 C C . GLU A 1 94 ? -9.065 -10.368 -11.284 1.00 98.06 94 GLU A C 1
ATOM 664 O O . GLU A 1 94 ? -9.413 -11.389 -11.876 1.00 98.06 94 GLU A O 1
ATOM 669 N N . GLY A 1 95 ? -7.974 -10.360 -10.510 1.00 97.81 95 GLY A N 1
ATOM 670 C CA . GLY A 1 95 ? -7.213 -11.577 -10.210 1.00 97.81 95 GLY A CA 1
ATOM 671 C C . GLY A 1 95 ? -6.362 -12.086 -11.375 1.00 97.81 95 GLY A C 1
ATOM 672 O O . GLY A 1 95 ? -5.957 -13.247 -11.387 1.00 97.81 95 GLY A O 1
ATOM 673 N N . ARG A 1 96 ? -6.091 -11.233 -12.368 1.00 98.00 96 ARG A N 1
ATOM 674 C CA . ARG A 1 96 ? -5.343 -11.568 -13.593 1.00 98.00 96 ARG A CA 1
ATOM 675 C C . ARG A 1 96 ? -3.845 -11.279 -13.497 1.00 98.00 96 ARG A C 1
ATOM 677 O O . ARG A 1 96 ? -3.112 -11.544 -14.445 1.00 98.00 96 ARG A O 1
ATOM 684 N N . HIS A 1 97 ? -3.383 -10.741 -12.371 1.00 97.44 97 HIS A N 1
ATOM 685 C CA . HIS A 1 97 ? -1.977 -10.426 -12.132 1.00 97.44 97 HIS A CA 1
ATOM 686 C C . HIS A 1 97 ? -1.407 -11.229 -10.956 1.00 97.44 97 HIS A C 1
ATOM 688 O O . HIS A 1 97 ? -2.106 -11.503 -9.981 1.00 97.44 97 HIS A O 1
ATOM 694 N N . GLU A 1 98 ? -0.115 -11.556 -10.977 1.00 95.31 98 GLU A N 1
ATOM 695 C CA . GLU A 1 98 ? 0.515 -12.336 -9.896 1.00 95.31 98 GLU A CA 1
ATOM 696 C C . GLU A 1 98 ? 0.516 -11.618 -8.532 1.00 95.31 98 GLU A C 1
ATOM 698 O O . GLU A 1 98 ? 0.543 -12.260 -7.485 1.00 95.31 98 GLU A O 1
ATOM 703 N N . LEU A 1 99 ? 0.439 -10.283 -8.537 1.00 97.06 99 LEU A N 1
ATOM 704 C CA . LEU A 1 99 ? 0.350 -9.451 -7.329 1.00 97.06 99 LEU A CA 1
ATOM 705 C C . LEU A 1 99 ? -1.087 -9.271 -6.810 1.00 97.06 99 LEU A C 1
ATOM 707 O O . LEU A 1 99 ? -1.278 -8.593 -5.802 1.00 97.06 99 LEU A O 1
ATOM 711 N N . SER A 1 100 ? -2.094 -9.875 -7.449 1.00 97.62 100 SER A N 1
ATOM 712 C CA . SER A 1 100 ? -3.500 -9.740 -7.025 1.00 97.62 100 SER A CA 1
ATOM 713 C C . SER A 1 100 ? -3.732 -10.155 -5.562 1.00 97.62 100 SER A C 1
ATOM 715 O O . SER A 1 100 ? -4.379 -9.401 -4.840 1.00 97.62 100 SER A O 1
ATOM 717 N N . PRO A 1 101 ? -3.151 -11.259 -5.040 1.00 96.62 101 PRO A N 1
ATOM 718 C CA . PRO A 1 101 ? -3.307 -11.601 -3.623 1.00 96.62 101 PRO A CA 1
ATOM 719 C C . PRO A 1 101 ? -2.760 -10.523 -2.675 1.00 96.62 101 PRO A C 1
ATOM 721 O O . PRO A 1 101 ? -3.367 -10.232 -1.645 1.00 96.62 101 PRO A O 1
ATOM 724 N N . PHE A 1 102 ? -1.637 -9.891 -3.039 1.00 97.25 102 PHE A N 1
ATOM 725 C CA . PHE A 1 102 ? -1.050 -8.799 -2.261 1.00 97.25 102 PHE A CA 1
ATOM 726 C C . PHE A 1 102 ? -1.943 -7.553 -2.295 1.00 97.25 102 PHE A C 1
ATOM 728 O O . PHE A 1 102 ? -2.221 -6.966 -1.246 1.00 97.25 102 PHE A O 1
ATOM 735 N N . PHE A 1 103 ? -2.477 -7.217 -3.473 1.00 98.06 103 PHE A N 1
ATOM 736 C CA . PHE A 1 103 ? -3.472 -6.157 -3.648 1.00 98.06 103 PHE A CA 1
ATOM 737 C C . PHE A 1 103 ? -4.713 -6.376 -2.772 1.00 98.06 103 PHE A C 1
ATOM 739 O O . PHE A 1 103 ? -5.124 -5.468 -2.056 1.00 98.06 103 PHE A O 1
ATOM 746 N N . TYR A 1 104 ? -5.276 -7.587 -2.757 1.00 98.06 104 TYR A N 1
ATOM 747 C CA . TYR A 1 104 ? -6.460 -7.894 -1.949 1.00 98.06 104 TYR A CA 1
ATOM 748 C C . TYR A 1 104 ? -6.210 -7.727 -0.453 1.00 98.06 104 TYR A C 1
ATOM 750 O O . TYR A 1 104 ? -7.040 -7.143 0.241 1.00 98.06 104 TYR A O 1
ATOM 758 N N . SER A 1 105 ? -5.051 -8.169 0.045 1.00 97.50 105 SER A N 1
ATOM 759 C CA . SER A 1 105 ? -4.708 -7.957 1.455 1.00 97.50 105 SER A CA 1
ATOM 760 C C . SER A 1 105 ? -4.575 -6.472 1.815 1.00 97.50 105 SER A C 1
ATOM 762 O O . SER A 1 105 ? -5.004 -6.074 2.892 1.00 97.50 105 SER A O 1
ATOM 764 N N . ALA A 1 106 ? -4.087 -5.627 0.902 1.00 97.31 106 ALA A N 1
ATOM 765 C CA . ALA A 1 106 ? -4.063 -4.178 1.101 1.00 97.31 106 ALA A CA 1
ATOM 766 C C . ALA A 1 106 ? -5.475 -3.556 1.088 1.00 97.31 106 ALA A C 1
ATOM 768 O O . ALA A 1 106 ? -5.776 -2.668 1.887 1.00 97.31 106 ALA A O 1
ATOM 769 N N . GLN A 1 107 ? -6.362 -4.032 0.207 1.00 97.62 107 GLN A N 1
ATOM 770 C CA . GLN A 1 107 ? -7.762 -3.590 0.156 1.00 97.62 107 GLN A CA 1
ATOM 771 C C . GLN A 1 107 ? -8.549 -3.988 1.415 1.00 97.62 107 GLN A C 1
ATOM 773 O O . GLN A 1 107 ? -9.419 -3.229 1.850 1.00 97.62 107 GLN A O 1
ATOM 778 N N . ASP A 1 108 ? -8.222 -5.120 2.051 1.00 97.38 108 ASP A N 1
ATOM 779 C CA . ASP A 1 108 ? -8.768 -5.480 3.369 1.00 97.38 108 ASP A CA 1
ATOM 780 C C . ASP A 1 108 ? -8.395 -4.419 4.417 1.00 97.38 108 ASP A C 1
ATOM 782 O O . ASP A 1 108 ? -9.272 -3.918 5.118 1.00 97.38 108 ASP A O 1
ATOM 786 N N . VAL A 1 109 ? -7.135 -3.958 4.449 1.00 96.75 109 VAL A N 1
ATOM 787 C CA . VAL A 1 109 ? -6.718 -2.857 5.341 1.00 96.75 109 VAL A CA 1
ATOM 788 C C . VAL A 1 109 ? -7.549 -1.597 5.091 1.00 96.75 109 VAL A C 1
ATOM 790 O O . VAL A 1 109 ? -8.111 -1.039 6.032 1.00 96.75 109 VAL A O 1
ATOM 793 N N . ILE A 1 110 ? -7.686 -1.165 3.832 1.00 95.38 110 ILE A N 1
ATOM 794 C CA . ILE A 1 110 ? -8.495 0.015 3.468 1.00 95.38 110 ILE A CA 1
ATOM 795 C C . ILE A 1 110 ? -9.953 -0.163 3.909 1.00 95.38 110 ILE A C 1
ATOM 797 O O . ILE A 1 110 ? -10.569 0.780 4.412 1.00 95.38 110 ILE A O 1
ATOM 801 N N . THR A 1 111 ? -10.501 -1.367 3.755 1.00 95.56 111 THR A N 1
ATOM 802 C CA . THR A 1 111 ? -11.863 -1.698 4.186 1.00 95.56 111 THR A CA 1
ATOM 803 C C . THR A 1 111 ? -12.008 -1.551 5.699 1.00 95.56 111 THR A C 1
ATOM 805 O O . THR A 1 111 ? -12.916 -0.852 6.148 1.00 95.56 111 THR A O 1
ATOM 808 N N . GLN A 1 112 ? -11.088 -2.117 6.489 1.00 95.56 112 GLN A N 1
ATOM 809 C CA . GLN A 1 112 ? -11.112 -1.973 7.950 1.00 95.56 112 GLN A CA 1
ATOM 810 C C . GLN A 1 112 ? -10.980 -0.508 8.380 1.00 95.56 112 GLN A C 1
ATOM 812 O O . GLN A 1 112 ? -11.734 -0.052 9.238 1.00 95.56 112 GLN A O 1
ATOM 817 N N . ILE A 1 113 ? -10.089 0.256 7.741 1.00 92.75 113 ILE A N 1
ATOM 818 C CA . ILE A 1 113 ? -9.927 1.695 7.996 1.00 92.75 113 ILE A CA 1
ATOM 819 C C . ILE A 1 113 ? -11.260 2.430 7.783 1.00 92.75 113 ILE A C 1
ATOM 821 O O . ILE A 1 113 ? -11.682 3.207 8.638 1.00 92.75 113 ILE A O 1
ATOM 825 N N . ARG A 1 114 ? -11.969 2.158 6.681 1.00 90.81 114 ARG A N 1
ATOM 826 C CA . ARG A 1 114 ? -13.269 2.789 6.387 1.00 90.81 114 ARG A CA 1
ATOM 827 C C . ARG A 1 114 ? -14.342 2.415 7.411 1.00 90.81 114 ARG A C 1
ATOM 829 O O . ARG A 1 114 ? -15.083 3.291 7.846 1.00 90.81 114 ARG A O 1
ATOM 836 N N . LEU A 1 115 ? -14.393 1.149 7.830 1.00 92.00 115 LEU A N 1
ATOM 837 C CA . LEU A 1 115 ? -15.348 0.677 8.840 1.00 92.00 115 LEU A CA 1
ATOM 838 C C . LEU A 1 115 ? -15.146 1.357 10.201 1.00 92.00 115 LEU A C 1
ATOM 840 O O . LEU A 1 115 ? -16.120 1.599 1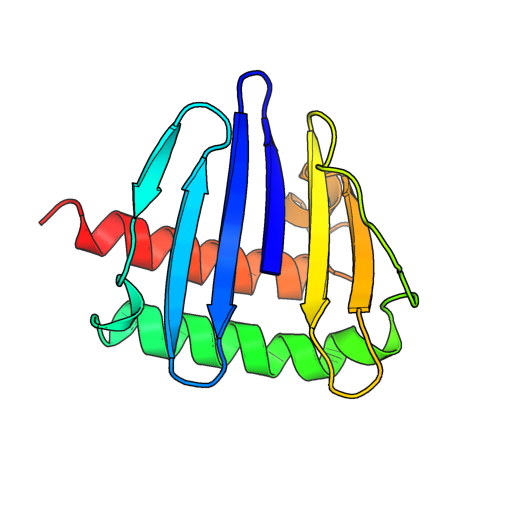0.903 1.00 92.00 115 LEU A O 1
ATOM 844 N N . THR A 1 116 ? -13.910 1.720 10.554 1.00 88.06 116 THR A N 1
ATOM 845 C CA . THR A 1 116 ? -13.620 2.427 11.817 1.00 88.06 116 THR A CA 1
ATOM 846 C C . THR A 1 116 ? -13.986 3.913 11.818 1.00 88.06 116 THR A C 1
ATOM 848 O O . THR A 1 116 ? -14.083 4.501 12.887 1.00 88.06 116 THR A O 1
ATOM 851 N N . GLN A 1 117 ? -14.202 4.522 10.646 1.00 73.44 117 GLN A N 1
ATOM 852 C CA . GLN A 1 117 ? -14.606 5.932 10.521 1.00 73.44 117 GLN A CA 1
ATOM 853 C C . GLN A 1 117 ? -16.128 6.123 10.451 1.00 73.44 117 GLN A C 1
ATOM 855 O O . GLN A 1 117 ? -16.614 7.233 10.635 1.00 73.44 117 GLN A O 1
ATOM 860 N N . GLY A 1 118 ? -16.879 5.062 10.139 1.00 59.28 118 GLY A N 1
ATOM 861 C CA . GLY A 1 118 ? -18.340 5.094 10.006 1.00 59.28 118 GLY A CA 1
ATOM 862 C C . GLY A 1 118 ? -19.110 4.730 11.280 1.00 59.28 118 GLY A C 1
ATOM 863 O O . GLY A 1 118 ? -20.282 4.374 11.166 1.00 59.28 118 GLY A O 1
ATOM 864 N N . GLY A 1 119 ? -18.450 4.743 12.443 1.00 44.62 119 GLY A N 1
ATOM 865 C CA . GLY A 1 119 ? -19.015 4.389 13.752 1.00 44.62 119 GLY A CA 1
ATOM 866 C C . GLY A 1 119 ? -19.262 5.587 14.654 1.00 44.62 119 GLY A C 1
ATOM 867 O O . GLY A 1 119 ? -18.533 6.592 14.512 1.00 44.62 119 GLY A O 1
#

Sequence (119 aa):
MMETGYPQAVATLVGVVDGTSSLYFSNGGGIIGAGTHKTVADANARWLESGVAVLPRLSVITDPPLPGEGLTQFVAVTPQGLRGASAAENQLGEGRHELSPFFYSAQDVITQIRLTQGG

Radius of gyration: 13.48 Å; chains: 1; bounding box: 38×30×31 Å

pLDDT: mean 92.2, std 7.43, range [44.62, 98.44]

Secondary structure (DSSP, 8-state):
-EEEEETTEEEEEEE-TTS-EEEEETTS-EE-SGGGSHHHHHHHHHHHHHHHHHGGGSEEESSPPPPPBTEEEEEEEETTEEEEEEEEHHHHHTT-STTHHHHHHHHHHHHHHHHHH--